Protein AF-M6E121-F1 (afdb_monomer_lite)

Structure (mmCIF, N/CA/C/O backbone):
data_AF-M6E121-F1
#
_entry.id   AF-M6E121-F1
#
loop_
_atom_site.group_PDB
_atom_site.id
_atom_site.type_symbol
_atom_site.label_atom_id
_atom_site.label_alt_id
_atom_site.label_comp_id
_atom_site.label_asym_id
_atom_site.label_entity_id
_atom_site.label_seq_id
_atom_site.pdbx_PDB_ins_code
_atom_site.Cartn_x
_atom_site.Cartn_y
_atom_site.Cartn_z
_atom_site.occupancy
_atom_site.B_iso_or_equiv
_atom_site.auth_seq_id
_atom_site.auth_comp_id
_atom_site.auth_asym_id
_atom_site.auth_atom_id
_atom_site.pdbx_PDB_model_num
ATOM 1 N N . MET A 1 1 ? 4.405 -9.567 11.374 1.00 57.72 1 MET A N 1
ATOM 2 C CA . MET A 1 1 ? 3.707 -10.134 12.559 1.00 57.72 1 MET A CA 1
ATOM 3 C C . MET A 1 1 ? 2.860 -9.119 13.341 1.00 57.72 1 MET A C 1
ATOM 5 O O . MET A 1 1 ? 1.831 -9.517 13.870 1.00 57.72 1 MET A O 1
ATOM 9 N N . GLN A 1 2 ? 3.232 -7.830 13.414 1.00 78.06 2 GLN A N 1
ATOM 10 C CA . GLN A 1 2 ? 2.461 -6.822 14.170 1.00 78.06 2 GLN A CA 1
ATOM 11 C C . GLN A 1 2 ? 1.185 -6.338 13.450 1.00 78.06 2 GLN A C 1
AT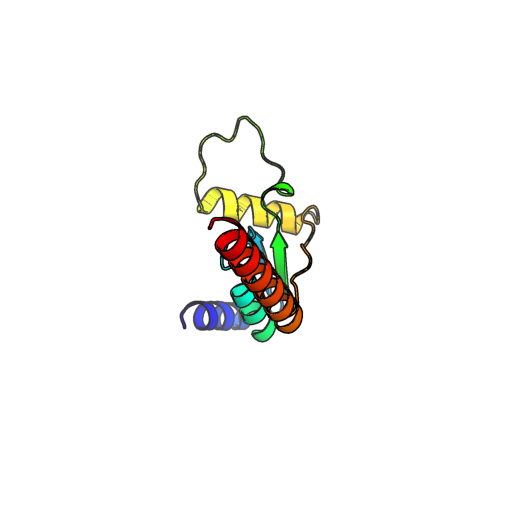OM 13 O O . GLN A 1 2 ? 0.138 -6.255 14.081 1.00 78.06 2 GLN A O 1
ATOM 18 N N . ILE A 1 3 ? 1.234 -6.133 12.126 1.00 80.75 3 ILE A N 1
ATOM 19 C CA . ILE A 1 3 ? 0.076 -5.682 11.321 1.00 80.75 3 ILE A CA 1
ATOM 20 C C . ILE A 1 3 ? -1.098 -6.668 11.407 1.00 80.75 3 ILE A C 1
ATOM 22 O O . ILE A 1 3 ? -2.223 -6.260 11.663 1.00 80.75 3 ILE A O 1
ATOM 26 N N . LYS A 1 4 ? -0.8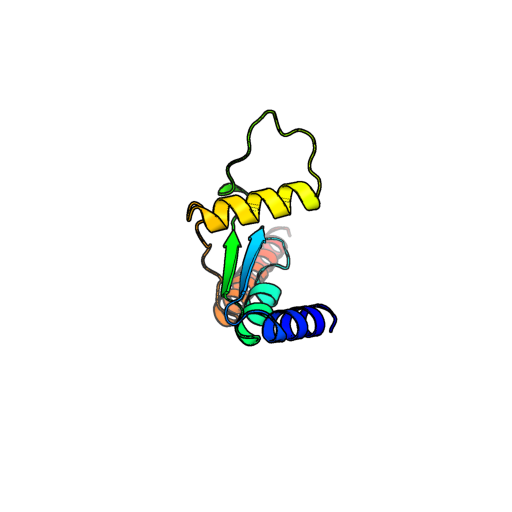41 -7.979 11.301 1.00 84.56 4 LYS A N 1
ATOM 27 C CA . LYS A 1 4 ? -1.881 -9.010 11.465 1.00 84.56 4 LYS A CA 1
ATOM 28 C C . LYS A 1 4 ? -2.531 -8.975 12.846 1.00 84.56 4 LYS A C 1
ATOM 30 O O . LYS A 1 4 ? -3.743 -9.095 12.943 1.00 84.56 4 LYS A O 1
ATOM 35 N N . LYS A 1 5 ? -1.747 -8.795 13.916 1.00 87.06 5 LYS A N 1
ATOM 36 C CA . LYS A 1 5 ? -2.294 -8.664 15.279 1.00 87.06 5 LYS A CA 1
ATOM 37 C C . LYS A 1 5 ? -3.164 -7.413 15.412 1.00 87.06 5 LYS A C 1
ATOM 39 O O . LYS A 1 5 ? -4.199 -7.471 16.063 1.00 87.06 5 LYS A O 1
ATOM 44 N N . PHE A 1 6 ? -2.744 -6.311 14.795 1.00 87.62 6 PHE A N 1
ATOM 45 C CA . PHE A 1 6 ? -3.494 -5.060 14.785 1.00 87.62 6 PHE A CA 1
ATOM 46 C C . PHE A 1 6 ? -4.819 -5.195 14.025 1.00 87.62 6 PHE A C 1
ATOM 48 O O . PHE A 1 6 ? -5.865 -4.889 14.581 1.00 87.62 6 PHE A O 1
ATOM 55 N N . ILE A 1 7 ? -4.794 -5.755 12.813 1.00 86.94 7 ILE A N 1
ATOM 56 C CA . ILE A 1 7 ? -6.003 -6.000 12.015 1.00 86.94 7 ILE A CA 1
ATOM 57 C C . ILE A 1 7 ? -6.934 -6.974 12.722 1.00 86.94 7 ILE A C 1
ATOM 59 O O . ILE A 1 7 ? -8.120 -6.701 12.827 1.00 86.94 7 ILE A O 1
ATOM 63 N N . ASN A 1 8 ? -6.411 -8.071 13.273 1.00 87.75 8 ASN A N 1
ATOM 64 C CA . ASN A 1 8 ? -7.236 -9.017 14.020 1.00 87.75 8 ASN A CA 1
ATOM 65 C C . ASN A 1 8 ? -7.911 -8.360 15.225 1.00 87.75 8 ASN A C 1
ATOM 67 O O . ASN A 1 8 ? -9.039 -8.709 15.530 1.00 87.75 8 ASN A O 1
ATOM 71 N N . ARG A 1 9 ? -7.246 -7.412 15.898 1.00 88.88 9 ARG A N 1
ATOM 72 C CA . ARG A 1 9 ? -7.871 -6.642 16.977 1.00 88.88 9 ARG A CA 1
ATOM 73 C C . ARG A 1 9 ? -8.994 -5.755 16.447 1.00 88.88 9 ARG A C 1
ATOM 75 O O . ARG A 1 9 ? -10.060 -5.749 17.039 1.00 88.88 9 ARG A O 1
ATOM 82 N N . LEU A 1 10 ? -8.766 -5.044 15.343 1.00 88.12 10 LEU A N 1
ATOM 83 C CA . LEU A 1 10 ? -9.793 -4.201 14.728 1.00 88.12 10 LEU A CA 1
ATOM 84 C C . LEU A 1 10 ? -11.001 -5.019 14.260 1.00 88.12 10 LEU A C 1
ATOM 86 O O . LEU A 1 10 ? -12.126 -4.592 14.471 1.00 88.12 10 LEU A O 1
ATOM 90 N N . LYS A 1 11 ? -10.776 -6.224 13.725 1.00 87.38 11 LYS A N 1
ATOM 91 C CA . LYS A 1 11 ? -11.841 -7.149 13.306 1.00 87.38 11 LYS A CA 1
ATOM 92 C C . LYS A 1 11 ? -12.710 -7.671 14.451 1.00 87.38 11 LYS A C 1
ATOM 94 O O . LYS A 1 11 ? -13.768 -8.225 14.195 1.00 87.38 11 LYS A O 1
ATOM 99 N N . LEU A 1 12 ? -12.257 -7.557 15.702 1.00 88.38 12 LEU A N 1
ATOM 100 C CA . LEU A 1 12 ? -13.091 -7.895 16.861 1.00 88.38 12 LEU A CA 1
ATOM 101 C C . LEU A 1 12 ? -14.107 -6.793 17.179 1.00 88.38 12 LEU A C 1
ATOM 103 O O . LEU A 1 12 ? -15.083 -7.061 17.870 1.00 88.38 12 LEU A O 1
ATOM 107 N N . GLU A 1 13 ? -13.856 -5.568 16.722 1.00 89.88 13 GLU A N 1
ATOM 108 C CA . GLU A 1 13 ? -14.638 -4.379 17.071 1.00 89.88 13 GLU A CA 1
ATOM 109 C C . GLU A 1 13 ? -15.427 -3.829 15.871 1.00 89.88 13 GLU A C 1
ATOM 111 O O . GLU A 1 13 ? -16.482 -3.229 16.056 1.00 89.88 13 GLU A O 1
ATOM 116 N N . TRP A 1 14 ? -14.953 -4.078 14.646 1.00 86.56 14 TRP A N 1
ATOM 117 C CA . TRP A 1 14 ? -15.526 -3.576 13.398 1.00 86.56 14 TRP A CA 1
ATOM 118 C C . TRP A 1 14 ? -15.622 -4.697 12.359 1.00 86.56 14 TRP A C 1
ATOM 120 O O . TRP A 1 14 ? -14.674 -5.465 12.190 1.00 86.56 14 TRP A O 1
ATOM 130 N N . ASP A 1 15 ? -16.753 -4.767 11.654 1.00 83.38 15 ASP A N 1
ATOM 131 C CA . ASP A 1 15 ? -17.023 -5.800 10.641 1.00 83.38 15 ASP A CA 1
ATOM 132 C C . ASP A 1 15 ? -16.280 -5.511 9.321 1.00 83.38 15 ASP A C 1
ATOM 134 O O . ASP A 1 15 ? -15.664 -6.388 8.715 1.00 83.38 15 ASP A O 1
ATOM 138 N N . GLU A 1 16 ? -16.231 -4.233 8.932 1.00 86.19 16 GLU A N 1
ATOM 139 C CA . GLU A 1 16 ? -15.524 -3.764 7.741 1.00 86.19 16 GLU A CA 1
ATOM 140 C C . GLU A 1 16 ? -14.333 -2.879 8.114 1.00 86.19 16 GLU A C 1
ATOM 142 O O . GLU A 1 16 ? -14.419 -1.987 8.962 1.00 86.19 16 GLU A O 1
ATOM 147 N N . ILE A 1 17 ? -13.194 -3.136 7.465 1.00 88.31 17 ILE A N 1
ATOM 148 C CA . ILE A 1 17 ? -11.970 -2.356 7.636 1.00 88.31 17 ILE A CA 1
ATOM 149 C C . ILE A 1 17 ? -11.497 -1.900 6.266 1.00 88.31 17 ILE A C 1
ATOM 151 O O . ILE A 1 17 ? -11.113 -2.707 5.414 1.00 88.31 17 ILE A O 1
ATOM 155 N N . ASP A 1 18 ? -11.455 -0.586 6.128 1.00 88.69 18 ASP A N 1
ATOM 156 C CA . ASP A 1 18 ? -10.971 0.130 4.966 1.00 88.69 18 ASP A CA 1
ATOM 157 C C . ASP A 1 18 ? -9.620 0.789 5.290 1.00 88.69 18 ASP A C 1
ATOM 159 O O . ASP A 1 18 ? -9.465 1.478 6.302 1.00 88.69 18 ASP A O 1
ATOM 163 N N . CYS A 1 19 ? -8.615 0.576 4.440 1.00 88.31 19 CYS A N 1
ATOM 164 C CA . CYS A 1 19 ? -7.297 1.193 4.542 1.00 88.31 19 CYS A CA 1
ATOM 165 C C . CYS A 1 19 ? -6.889 1.924 3.270 1.00 88.31 19 CYS A C 1
ATOM 167 O O . CYS A 1 19 ? -7.271 1.571 2.159 1.00 88.31 19 CYS A O 1
ATOM 169 N N . CYS A 1 20 ? -6.034 2.927 3.429 1.00 89.38 20 CYS A N 1
ATOM 170 C CA . CYS A 1 20 ? -5.342 3.556 2.317 1.00 89.38 20 CYS A CA 1
ATOM 171 C C . CYS A 1 20 ? -3.893 3.857 2.686 1.00 89.38 20 CYS A C 1
ATOM 173 O O . CYS A 1 20 ? -3.577 4.119 3.849 1.00 89.38 20 CYS A O 1
ATOM 175 N N . TYR A 1 21 ? -3.006 3.812 1.694 1.00 86.50 21 TYR A N 1
ATOM 176 C CA . TYR A 1 21 ? -1.626 4.263 1.851 1.00 86.50 21 TYR A CA 1
ATOM 177 C C . TYR A 1 21 ? -1.025 4.727 0.521 1.00 86.50 21 TYR A C 1
ATOM 179 O O . TYR A 1 21 ? -1.502 4.388 -0.564 1.00 86.50 21 TYR A O 1
ATOM 187 N N . GLU A 1 22 ? 0.028 5.537 0.620 1.00 86.00 22 GLU A N 1
ATOM 188 C CA . GLU A 1 22 ? 0.775 6.053 -0.526 1.00 86.00 22 GLU A CA 1
ATOM 189 C C . GLU A 1 22 ? 1.690 4.965 -1.106 1.00 86.00 22 GLU A C 1
ATOM 191 O O . GLU A 1 22 ? 2.387 4.252 -0.379 1.00 86.00 22 GLU A O 1
ATOM 196 N N . ALA A 1 23 ? 1.690 4.830 -2.430 1.00 82.62 23 ALA A N 1
ATOM 197 C CA . ALA A 1 23 ? 2.528 3.881 -3.139 1.00 82.62 23 ALA A CA 1
ATOM 198 C C . ALA A 1 23 ? 4.009 4.226 -2.935 1.00 82.62 23 ALA A C 1
ATOM 200 O O . ALA A 1 23 ? 4.491 5.265 -3.385 1.00 82.62 23 ALA A O 1
ATOM 201 N N . GLY A 1 24 ? 4.722 3.325 -2.260 1.00 76.50 24 GLY A N 1
ATOM 202 C CA . GLY A 1 24 ? 6.168 3.382 -2.065 1.00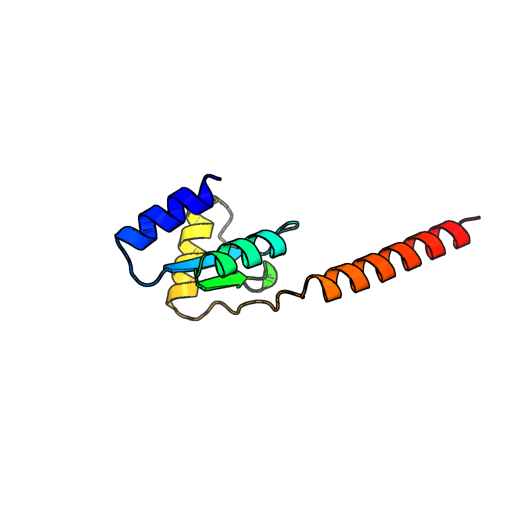 76.50 24 GLY A CA 1
ATOM 203 C C . GLY A 1 24 ? 6.907 2.284 -2.830 1.00 76.50 24 GLY A C 1
ATOM 204 O O . GLY A 1 24 ? 6.302 1.429 -3.477 1.00 76.50 24 GLY A O 1
ATOM 205 N N . VAL A 1 25 ? 8.235 2.272 -2.698 1.00 66.75 25 VAL A N 1
ATOM 206 C CA . VAL A 1 25 ? 9.138 1.301 -3.349 1.00 66.75 25 VAL A CA 1
ATOM 207 C C . VAL A 1 25 ? 8.833 -0.166 -3.014 1.00 66.75 25 VAL A C 1
ATOM 209 O O . VAL A 1 25 ? 9.100 -1.045 -3.823 1.00 66.75 25 VAL A O 1
ATOM 212 N N . THR A 1 26 ? 8.228 -0.436 -1.856 1.00 65.75 26 THR A N 1
ATOM 213 C CA . THR A 1 26 ? 7.820 -1.774 -1.385 1.00 65.75 26 THR A CA 1
ATOM 214 C C . THR A 1 26 ? 6.296 -1.914 -1.287 1.00 65.75 26 THR A C 1
ATOM 216 O O . THR A 1 26 ? 5.776 -2.725 -0.520 1.00 65.75 26 THR A O 1
ATOM 219 N N . GLY A 1 27 ? 5.555 -1.096 -2.042 1.00 71.75 27 GLY A N 1
ATOM 220 C CA . GLY A 1 27 ? 4.116 -0.921 -1.863 1.00 71.75 27 GLY A CA 1
ATOM 221 C C . GLY A 1 27 ? 3.268 -2.157 -2.172 1.00 71.75 27 GLY A C 1
ATOM 222 O O . GLY A 1 27 ? 2.300 -2.398 -1.460 1.00 71.75 27 GLY A O 1
ATOM 223 N N . TYR A 1 28 ? 3.597 -2.961 -3.187 1.00 82.56 28 TYR A N 1
ATOM 224 C CA . TYR A 1 28 ? 2.686 -4.011 -3.678 1.00 82.56 28 TYR A CA 1
ATOM 225 C C . TYR A 1 28 ? 2.571 -5.253 -2.779 1.00 82.56 28 TYR A C 1
ATOM 227 O O . TYR A 1 28 ? 1.444 -5.692 -2.540 1.00 82.56 28 TYR A O 1
ATOM 235 N N . PRO A 1 29 ? 3.654 -5.797 -2.189 1.00 85.44 29 PRO A N 1
ATOM 236 C CA . PRO A 1 29 ? 3.534 -6.929 -1.266 1.00 85.44 29 PRO A CA 1
ATOM 237 C C . PRO A 1 29 ? 2.660 -6.620 -0.043 1.00 85.44 29 PRO A C 1
ATOM 239 O O . PRO A 1 29 ? 1.877 -7.464 0.394 1.00 85.44 29 PRO A O 1
ATOM 242 N N . LEU A 1 30 ? 2.733 -5.390 0.483 1.00 85.06 30 LEU A N 1
ATOM 243 C CA . LEU A 1 30 ? 1.884 -4.955 1.593 1.00 85.06 30 LEU A CA 1
ATOM 244 C C . LEU A 1 30 ? 0.404 -4.908 1.190 1.00 85.06 30 LEU A C 1
ATOM 246 O O . LEU A 1 30 ? -0.439 -5.367 1.958 1.00 85.06 30 LEU A O 1
ATOM 250 N N . TYR A 1 31 ? 0.093 -4.432 -0.020 1.00 87.38 31 TYR A N 1
ATOM 251 C CA . TYR A 1 31 ? -1.273 -4.415 -0.553 1.00 87.38 31 TYR A CA 1
ATOM 252 C C . TYR A 1 31 ? -1.864 -5.825 -0.562 1.00 87.38 31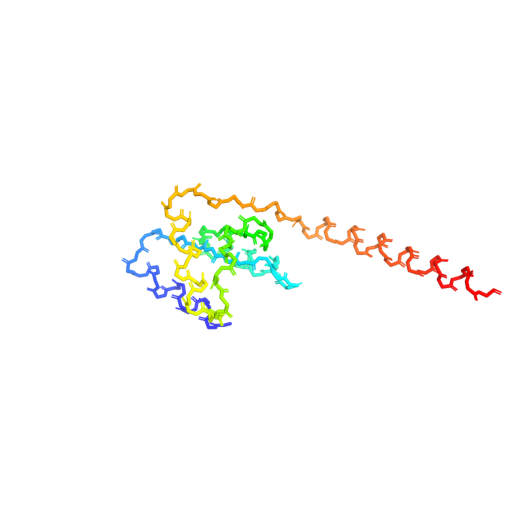 TYR A C 1
ATOM 254 O O . TYR A 1 31 ? -2.945 -6.063 -0.022 1.00 87.38 31 TYR A O 1
ATOM 262 N N . ARG A 1 32 ? -1.121 -6.780 -1.139 1.00 86.38 32 ARG A N 1
ATOM 263 C CA . ARG A 1 32 ? -1.537 -8.186 -1.224 1.00 86.38 32 ARG A CA 1
ATOM 264 C C . ARG A 1 32 ? -1.714 -8.795 0.163 1.00 86.38 32 ARG A C 1
ATOM 266 O O . ARG A 1 32 ? -2.673 -9.526 0.388 1.00 86.38 32 ARG A O 1
ATOM 273 N N . TYR A 1 33 ? -0.826 -8.464 1.100 1.00 87.94 33 TYR A N 1
ATOM 274 C CA . TYR A 1 33 ? -0.914 -8.940 2.477 1.00 87.94 33 TYR A CA 1
ATOM 275 C C . TYR A 1 33 ? -2.150 -8.411 3.215 1.00 87.94 33 TYR A C 1
ATOM 277 O O . TYR A 1 33 ? -2.814 -9.157 3.924 1.00 87.94 33 TYR A O 1
ATOM 285 N N . LEU A 1 34 ? -2.489 -7.133 3.046 1.00 87.69 34 LEU A N 1
ATOM 286 C CA . LEU A 1 34 ? -3.697 -6.552 3.640 1.00 87.69 34 LEU A CA 1
ATOM 287 C C . LEU A 1 34 ? -4.962 -7.150 3.011 1.00 87.69 34 LEU A C 1
ATOM 289 O O . LEU A 1 34 ? -5.891 -7.527 3.726 1.00 87.69 34 LEU A O 1
ATOM 293 N N . LYS A 1 35 ? -4.949 -7.344 1.689 1.00 87.25 35 LYS A N 1
ATOM 294 C CA . LYS A 1 35 ? -6.049 -7.970 0.951 1.00 87.25 35 LYS A CA 1
ATOM 295 C C . LYS A 1 35 ? -6.259 -9.436 1.345 1.00 87.25 35 LYS A C 1
ATOM 297 O O . LYS A 1 35 ? -7.398 -9.853 1.523 1.00 87.25 35 LYS A O 1
ATOM 302 N N . SER A 1 36 ? -5.188 -10.206 1.565 1.00 87.50 36 SER A N 1
ATOM 303 C CA . SER A 1 36 ? -5.286 -11.600 2.037 1.00 87.50 36 SER A CA 1
ATOM 304 C C . SER A 1 36 ? -5.789 -11.717 3.477 1.00 87.50 36 SER A C 1
ATOM 306 O O . SER A 1 36 ? -6.338 -12.747 3.861 1.00 87.50 36 SER A O 1
ATOM 308 N N . LEU A 1 37 ? -5.664 -10.649 4.269 1.00 86.81 37 LEU A N 1
ATOM 309 C CA . LEU A 1 37 ? -6.295 -10.535 5.581 1.00 86.81 37 LEU A CA 1
ATOM 310 C C . LEU A 1 37 ? -7.759 -10.079 5.499 1.00 86.81 37 LEU A C 1
ATOM 312 O O . LEU A 1 37 ? -8.379 -9.915 6.546 1.00 86.81 37 LEU A O 1
ATOM 316 N N . GLY A 1 38 ? -8.332 -9.889 4.306 1.00 85.62 38 GLY A N 1
ATOM 317 C CA . GLY A 1 38 ? -9.708 -9.426 4.112 1.00 85.62 38 GLY A CA 1
ATOM 318 C C . GLY A 1 38 ? -9.915 -7.974 4.538 1.00 85.62 38 GLY A C 1
ATOM 319 O O . GLY A 1 38 ? -10.938 -7.666 5.136 1.00 85.62 38 GLY A O 1
ATOM 320 N N . VAL A 1 39 ? -8.908 -7.123 4.328 1.00 88.00 39 VAL A N 1
ATOM 321 C CA . VAL A 1 39 ? -9.007 -5.670 4.511 1.00 88.00 39 VAL A CA 1
ATOM 322 C C . VAL A 1 39 ? -9.083 -5.021 3.136 1.00 88.00 39 VAL A C 1
ATOM 324 O O . VAL A 1 39 ? -8.249 -5.296 2.266 1.00 88.00 39 VAL A O 1
ATOM 327 N N . ASN A 1 40 ? -10.061 -4.141 2.949 1.00 86.69 40 ASN A N 1
ATOM 328 C CA . ASN A 1 40 ? -10.184 -3.352 1.734 1.00 86.69 40 ASN A CA 1
ATOM 329 C C . ASN A 1 40 ? -9.107 -2.275 1.754 1.00 86.69 40 ASN A C 1
ATOM 331 O O . ASN A 1 40 ? -9.168 -1.352 2.555 1.00 86.69 40 ASN A O 1
ATOM 335 N N . CYS A 1 41 ? -8.090 -2.399 0.901 1.00 88.12 41 CYS A N 1
ATOM 336 C CA . CYS A 1 41 ? -7.034 -1.397 0.823 1.00 88.12 41 CYS A CA 1
ATOM 337 C C . CYS A 1 41 ? -7.039 -0.647 -0.500 1.00 88.12 41 CYS A C 1
ATOM 339 O O . CYS A 1 41 ? -7.176 -1.251 -1.562 1.00 88.12 41 CYS A O 1
ATOM 341 N N . ILE A 1 42 ? -6.814 0.662 -0.432 1.00 88.44 42 ILE A N 1
ATOM 342 C CA . ILE A 1 42 ? -6.621 1.552 -1.572 1.00 88.44 42 ILE A CA 1
ATOM 343 C C . ILE A 1 42 ? -5.153 1.970 -1.617 1.00 88.44 42 ILE A C 1
ATOM 345 O O . ILE A 1 42 ? -4.622 2.571 -0.682 1.00 88.44 42 ILE A O 1
ATOM 349 N N . LEU A 1 43 ? -4.496 1.660 -2.732 1.00 87.25 43 LEU A N 1
ATOM 350 C CA . LEU A 1 43 ? -3.139 2.115 -3.003 1.00 87.25 43 LEU A CA 1
ATOM 351 C C . LEU A 1 43 ? -3.191 3.417 -3.799 1.00 87.25 43 LEU A C 1
ATOM 353 O O . LEU A 1 43 ? -3.756 3.436 -4.887 1.00 87.25 43 LEU A O 1
ATOM 357 N N . VAL A 1 44 ? -2.596 4.491 -3.287 1.00 86.69 44 VAL A N 1
ATOM 358 C CA . VAL A 1 44 ? -2.675 5.818 -3.917 1.00 86.69 44 VAL A CA 1
ATOM 359 C C . VAL A 1 44 ? -1.331 6.205 -4.522 1.00 86.69 44 VAL A C 1
ATOM 361 O O . VAL A 1 44 ? -0.306 6.137 -3.849 1.00 86.69 44 VAL A O 1
ATOM 364 N N . ALA A 1 45 ? -1.311 6.665 -5.774 1.00 82.94 45 ALA A N 1
ATOM 365 C CA . ALA A 1 45 ? -0.091 7.223 -6.354 1.00 82.94 45 ALA A CA 1
ATOM 366 C C . ALA A 1 45 ? 0.295 8.544 -5.662 1.00 82.94 45 ALA A C 1
ATOM 368 O O . ALA A 1 45 ? -0.570 9.408 -5.497 1.00 82.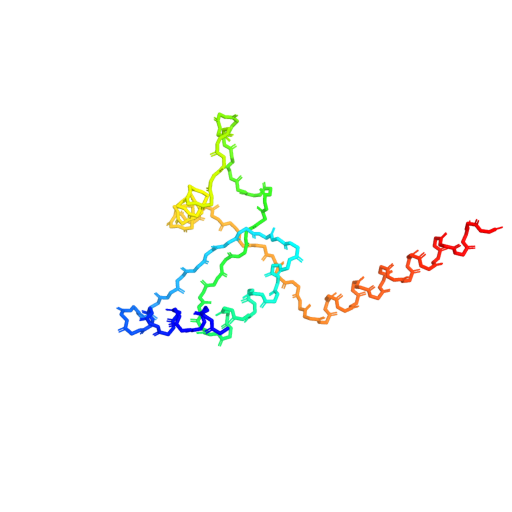94 45 ALA A O 1
ATOM 369 N N . PRO A 1 46 ? 1.590 8.783 -5.380 1.00 77.75 46 PRO A N 1
ATOM 370 C CA . PRO A 1 46 ? 2.066 10.035 -4.782 1.00 77.75 46 PRO A CA 1
ATOM 371 C C . PRO A 1 46 ? 1.647 11.282 -5.580 1.00 77.75 46 PRO A C 1
ATOM 373 O O . PRO A 1 46 ? 1.399 12.338 -5.001 1.00 77.75 46 PRO A O 1
ATOM 376 N N . GLY A 1 47 ? 1.537 11.159 -6.909 1.00 77.25 47 GLY A N 1
ATOM 377 C CA . GLY A 1 47 ? 1.105 12.237 -7.805 1.00 77.25 47 GLY A CA 1
ATOM 378 C C . GLY A 1 47 ? -0.409 12.463 -7.876 1.00 77.25 47 GLY A C 1
ATOM 379 O O . GLY A 1 47 ? -0.828 13.494 -8.387 1.00 77.25 47 GLY A O 1
ATOM 380 N N . LYS A 1 48 ? -1.230 11.532 -7.369 1.00 76.56 48 LYS A N 1
ATOM 381 C CA . LYS A 1 48 ? -2.699 11.653 -7.340 1.00 76.56 48 LYS A CA 1
ATOM 382 C C . LYS A 1 48 ? -3.230 12.202 -6.011 1.00 76.56 48 LYS A C 1
ATOM 384 O O . LYS A 1 48 ? -4.421 12.450 -5.887 1.00 76.56 48 LYS A O 1
ATOM 389 N N . ILE A 1 49 ? -2.365 12.407 -5.015 1.00 78.94 49 ILE A N 1
ATOM 390 C CA . ILE A 1 49 ? -2.758 12.993 -3.730 1.00 78.94 49 ILE A CA 1
ATOM 391 C C . ILE A 1 49 ? -2.783 14.521 -3.887 1.00 78.94 49 ILE A C 1
ATOM 393 O O . ILE A 1 49 ? -1.720 15.113 -4.099 1.00 78.94 49 ILE A O 1
ATOM 397 N N . PRO A 1 50 ? -3.938 15.195 -3.735 1.00 74.06 50 PRO A N 1
ATOM 398 C CA . PRO A 1 50 ? -4.004 16.650 -3.803 1.00 74.06 50 PRO A CA 1
ATOM 399 C C . PRO A 1 50 ? -3.159 17.264 -2.679 1.00 74.06 50 PRO A C 1
ATOM 401 O O . PRO A 1 50 ? -3.473 17.169 -1.488 1.00 74.06 50 PRO A O 1
ATOM 404 N N . ARG A 1 51 ? -2.036 17.892 -3.036 1.00 71.69 51 ARG A N 1
ATOM 405 C CA . ARG A 1 51 ? -1.135 18.584 -2.104 1.00 71.69 51 ARG A CA 1
ATOM 406 C C . ARG A 1 51 ? -1.230 20.090 -2.329 1.00 71.69 51 ARG A C 1
ATOM 408 O O . ARG A 1 51 ? -1.069 20.560 -3.448 1.00 71.69 51 ARG A O 1
ATOM 415 N N . GLN A 1 52 ? -1.502 20.839 -1.261 1.00 68.62 52 GLN A N 1
ATOM 416 C CA . GLN A 1 52 ? -1.439 22.298 -1.307 1.00 68.62 52 GLN A CA 1
ATOM 417 C C . GLN A 1 52 ? 0.029 22.729 -1.251 1.00 68.62 52 GLN A C 1
ATOM 419 O O . GLN A 1 52 ? 0.821 22.167 -0.498 1.00 68.62 52 GLN A O 1
ATOM 424 N N . SER A 1 53 ? 0.395 23.743 -2.028 1.00 60.91 53 SER A N 1
ATOM 425 C CA . SER A 1 53 ? 1.752 24.311 -2.074 1.00 60.91 53 SER A CA 1
ATOM 426 C C . SER A 1 53 ? 2.200 24.947 -0.747 1.00 60.91 53 SER A C 1
ATOM 428 O O . SER A 1 53 ? 3.395 25.122 -0.511 1.00 60.91 53 SER A O 1
ATOM 430 N N . SER A 1 54 ? 1.255 25.263 0.141 1.00 64.19 54 SER A N 1
ATOM 431 C CA . SER A 1 54 ? 1.480 25.766 1.502 1.00 64.19 54 SER A CA 1
ATOM 432 C C . SER A 1 54 ? 1.832 24.674 2.521 1.00 64.19 54 SER A C 1
ATOM 434 O O . SER A 1 54 ? 2.271 24.990 3.629 1.00 64.19 54 SER A O 1
ATOM 436 N N . ASP A 1 55 ? 1.679 23.397 2.164 1.00 64.75 55 ASP A N 1
ATOM 437 C CA . ASP A 1 55 ? 1.848 22.251 3.060 1.00 64.75 55 ASP A CA 1
ATOM 438 C C . ASP A 1 55 ? 3.342 21.883 3.184 1.00 64.75 55 ASP A C 1
ATOM 440 O O . ASP A 1 55 ? 3.836 20.899 2.633 1.00 64.75 55 ASP A O 1
ATOM 444 N N . LYS A 1 56 ? 4.107 22.752 3.861 1.00 58.72 56 LYS A N 1
ATOM 445 C CA . LYS A 1 56 ? 5.574 22.639 3.999 1.00 58.72 56 LYS A CA 1
ATOM 446 C C . LYS A 1 56 ? 6.027 21.665 5.090 1.00 58.72 56 LYS A C 1
ATOM 448 O O . LYS A 1 56 ? 7.194 21.286 5.110 1.00 58.72 56 LYS A O 1
ATOM 453 N N . ILE A 1 57 ? 5.132 21.265 5.998 1.00 69.44 57 ILE A N 1
ATOM 454 C CA . ILE A 1 57 ? 5.449 20.372 7.121 1.00 69.44 57 ILE A CA 1
ATOM 455 C C . ILE A 1 57 ? 4.782 19.021 6.881 1.00 69.44 57 ILE A C 1
ATOM 457 O O . ILE A 1 57 ? 3.613 18.828 7.223 1.00 69.44 57 ILE A O 1
ATOM 461 N N . LYS A 1 58 ? 5.556 18.085 6.331 1.00 66.06 58 LYS A N 1
ATOM 462 C CA . LYS A 1 58 ? 5.164 16.680 6.217 1.00 66.06 58 LYS A CA 1
ATOM 463 C C . LYS A 1 58 ? 5.399 15.975 7.545 1.00 66.06 58 LYS A C 1
ATOM 465 O O . LYS A 1 58 ? 6.512 15.980 8.064 1.00 66.06 58 LYS A O 1
ATOM 470 N N . THR A 1 59 ? 4.349 15.379 8.093 1.00 78.38 59 THR A N 1
ATOM 471 C CA . THR A 1 59 ? 4.456 14.424 9.197 1.00 78.38 59 THR A CA 1
ATOM 472 C C . THR A 1 59 ? 3.565 13.240 8.887 1.00 78.38 59 THR A C 1
ATOM 474 O O . THR A 1 59 ? 2.434 13.430 8.436 1.00 78.38 59 THR A O 1
ATOM 477 N N . ASP A 1 60 ? 4.034 12.030 9.197 1.00 79.62 60 ASP A N 1
ATOM 478 C CA . ASP A 1 60 ? 3.303 10.792 8.896 1.00 79.62 60 ASP A CA 1
ATOM 479 C C . ASP A 1 60 ? 1.870 10.824 9.442 1.00 79.62 60 ASP A C 1
ATOM 481 O O . ASP A 1 60 ? 0.923 10.386 8.794 1.00 79.62 60 ASP A O 1
ATOM 485 N N . LYS A 1 61 ? 1.681 11.436 10.620 1.00 82.50 61 LYS A N 1
ATOM 486 C CA . LYS A 1 61 ? 0.361 11.612 11.238 1.00 82.50 61 LYS A CA 1
ATOM 487 C C . LYS A 1 61 ? -0.571 12.498 10.404 1.00 82.50 61 LYS A C 1
ATOM 489 O O . LYS A 1 61 ? -1.755 12.190 10.287 1.00 82.50 61 LYS A O 1
ATOM 494 N N . ARG A 1 62 ? -0.076 13.617 9.867 1.00 82.94 62 ARG A N 1
ATOM 495 C CA . ARG A 1 62 ? -0.889 14.532 9.051 1.00 82.94 62 ARG A CA 1
ATOM 496 C C . ARG A 1 62 ? -1.229 13.913 7.706 1.00 82.94 62 ARG A C 1
ATOM 498 O O . ARG A 1 62 ? -2.386 13.990 7.297 1.00 82.94 62 ARG A O 1
ATOM 505 N N . ASP A 1 63 ? -0.252 13.272 7.072 1.00 81.75 63 ASP A N 1
ATOM 506 C CA . ASP A 1 63 ? -0.452 12.590 5.796 1.00 81.75 63 ASP A CA 1
ATOM 507 C C . ASP A 1 63 ? -1.455 11.434 5.940 1.00 81.75 63 ASP A C 1
ATOM 509 O O . ASP A 1 63 ? -2.394 11.345 5.149 1.00 81.75 63 ASP A O 1
ATOM 513 N N . ALA A 1 64 ? -1.371 10.634 7.010 1.00 85.56 64 ALA A N 1
ATOM 514 C CA . ALA A 1 64 ? -2.343 9.574 7.289 1.00 85.56 64 ALA A CA 1
ATOM 515 C C . ALA A 1 64 ? -3.776 10.109 7.483 1.00 85.56 64 ALA A C 1
ATOM 517 O O . ALA A 1 64 ? -4.722 9.577 6.905 1.00 85.56 64 ALA A O 1
ATOM 518 N N . ILE A 1 65 ? -3.955 11.193 8.252 1.00 87.31 65 ILE A N 1
ATOM 519 C CA . ILE A 1 65 ? -5.279 11.817 8.450 1.00 87.31 65 ILE A CA 1
ATOM 520 C C . ILE A 1 65 ? -5.828 12.365 7.130 1.00 87.31 65 ILE A C 1
ATOM 522 O O . ILE A 1 65 ? -7.024 12.257 6.857 1.00 87.31 65 ILE A O 1
ATOM 526 N N . LYS A 1 66 ? -4.970 12.972 6.310 1.00 86.69 66 LYS A N 1
ATOM 527 C CA . LYS A 1 66 ? -5.352 13.518 5.010 1.00 86.69 66 LYS A CA 1
ATOM 528 C C . LYS A 1 66 ? -5.802 12.418 4.054 1.00 86.69 66 LYS A C 1
ATOM 530 O O . LYS A 1 66 ? -6.863 12.553 3.452 1.00 86.69 66 LYS A O 1
ATOM 535 N N . LEU A 1 67 ? -5.042 11.329 3.967 1.00 87.12 67 LEU A N 1
ATOM 536 C CA . LEU A 1 67 ? -5.413 10.157 3.180 1.00 87.12 67 LEU A CA 1
ATOM 537 C C . LEU A 1 67 ? -6.748 9.574 3.651 1.00 87.12 67 LEU A C 1
ATOM 539 O O . LEU A 1 67 ? -7.641 9.391 2.834 1.00 87.12 67 LEU A O 1
ATOM 543 N N . ALA A 1 68 ? -6.946 9.398 4.959 1.00 88.06 68 ALA A N 1
ATOM 544 C CA . ALA A 1 68 ? -8.214 8.903 5.494 1.00 88.06 68 ALA A CA 1
ATOM 545 C C . ALA A 1 68 ? -9.407 9.816 5.143 1.00 88.06 68 ALA A C 1
ATOM 547 O O . ALA A 1 68 ? -10.492 9.330 4.830 1.00 88.06 68 ALA A O 1
ATOM 548 N N . ARG A 1 69 ? -9.217 11.143 5.151 1.00 88.75 69 ARG A N 1
ATOM 549 C CA . ARG A 1 69 ? -10.260 12.103 4.749 1.00 88.75 69 ARG A CA 1
ATOM 550 C C . ARG A 1 69 ? -10.604 12.000 3.266 1.00 88.75 69 ARG A C 1
ATOM 552 O O . ARG A 1 69 ? -11.784 11.944 2.946 1.00 88.75 69 ARG A O 1
ATOM 559 N N . LEU A 1 70 ? -9.593 11.949 2.400 1.00 87.88 70 LEU A N 1
ATOM 560 C CA . LEU A 1 70 ? -9.781 11.807 0.952 1.00 87.88 70 LEU A CA 1
ATOM 561 C C . LEU A 1 70 ? -10.398 10.445 0.593 1.00 87.88 70 LEU A C 1
ATOM 563 O O . LEU A 1 70 ? -11.202 10.343 -0.328 1.00 87.88 70 LEU A O 1
ATOM 567 N N . MET A 1 71 ? -10.047 9.396 1.343 1.00 87.44 71 MET A N 1
ATOM 568 C CA . MET A 1 71 ? -10.661 8.076 1.212 1.00 87.44 71 MET A CA 1
ATOM 569 C C . MET A 1 71 ? -12.150 8.145 1.540 1.00 87.44 71 MET A C 1
ATOM 571 O O . MET A 1 71 ? -12.977 7.664 0.774 1.00 87.44 71 MET A O 1
ATOM 575 N N . ARG A 1 72 ? -12.492 8.798 2.658 1.00 86.38 72 ARG A N 1
ATOM 576 C CA . ARG A 1 72 ? -13.876 8.955 3.112 1.00 86.38 72 ARG A CA 1
ATOM 577 C C . ARG A 1 72 ? -14.730 9.777 2.146 1.00 86.38 72 ARG A C 1
ATOM 579 O O . ARG A 1 72 ? -15.929 9.537 2.073 1.00 86.38 72 ARG A O 1
ATOM 586 N N . SER A 1 73 ? -14.149 10.747 1.441 1.00 87.81 73 SER A N 1
ATOM 587 C CA . SER A 1 73 ? -14.872 11.530 0.432 1.00 87.81 73 SER A CA 1
ATOM 588 C C . SER A 1 73 ? -14.974 10.838 -0.931 1.00 87.81 73 SER A C 1
ATOM 590 O O . SER A 1 73 ? -15.663 11.349 -1.808 1.00 87.81 73 SER A O 1
ATOM 592 N N . GLY A 1 74 ? -14.329 9.680 -1.117 1.00 82.19 74 GLY A N 1
ATOM 593 C CA . GLY A 1 74 ? -14.287 8.984 -2.406 1.00 82.19 74 GLY A CA 1
ATOM 594 C C . GLY A 1 74 ? -13.410 9.684 -3.450 1.00 82.19 74 GLY A C 1
ATOM 595 O O . GLY A 1 74 ? -13.470 9.347 -4.627 1.00 82.19 74 GLY A O 1
ATOM 596 N N . GLU A 1 75 ? -12.587 10.649 -3.034 1.00 79.12 75 GLU A N 1
ATOM 597 C CA . GLU A 1 75 ? -11.692 11.414 -3.913 1.00 79.12 75 GLU A CA 1
ATOM 598 C C . GLU A 1 75 ? -10.353 10.701 -4.170 1.00 79.12 75 GLU A C 1
ATOM 600 O O . GLU A 1 75 ? -9.530 11.179 -4.951 1.00 79.12 75 GLU A O 1
ATOM 605 N N . LEU A 1 76 ? -10.102 9.564 -3.510 1.00 81.62 76 LEU A N 1
ATOM 606 C CA . LEU A 1 76 ? -8.919 8.744 -3.766 1.00 81.62 76 LEU A CA 1
ATOM 607 C C . LEU A 1 76 ? -9.177 7.712 -4.854 1.00 81.62 76 LEU A C 1
ATOM 609 O O . LEU A 1 76 ? -9.991 6.806 -4.703 1.00 81.62 76 LEU A O 1
ATOM 613 N N . GLU A 1 77 ? -8.373 7.788 -5.907 1.00 78.12 77 GLU A N 1
ATOM 614 C CA . GLU A 1 77 ? -8.344 6.775 -6.951 1.00 78.12 77 GLU A CA 1
ATOM 615 C C . GLU A 1 77 ? -7.262 5.731 -6.650 1.00 78.12 77 GLU A C 1
ATOM 617 O O . GLU A 1 77 ? -6.077 6.060 -6.501 1.00 78.12 77 GLU A O 1
ATOM 622 N N . SER A 1 78 ? -7.662 4.458 -6.582 1.00 80.88 78 SER A N 1
ATOM 623 C CA . SER A 1 78 ? -6.711 3.359 -6.442 1.00 80.88 78 SER A CA 1
ATOM 624 C C . SER A 1 78 ? -5.874 3.210 -7.706 1.00 80.88 78 SER A C 1
ATOM 626 O O . SER A 1 78 ? -6.417 3.180 -8.811 1.00 80.88 78 SER A O 1
ATOM 628 N N . ILE A 1 79 ? -4.566 3.024 -7.560 1.00 84.38 79 ILE A N 1
ATOM 629 C CA . ILE A 1 79 ? -3.738 2.583 -8.678 1.00 84.38 79 ILE A CA 1
ATOM 630 C C . ILE A 1 79 ? -3.909 1.091 -8.927 1.00 84.38 79 ILE A C 1
ATOM 632 O O . ILE A 1 79 ? -4.157 0.306 -8.009 1.00 84.38 79 ILE A O 1
ATOM 636 N N . HIS A 1 80 ? -3.717 0.702 -10.184 1.00 81.94 80 HIS A N 1
ATOM 637 C CA . HIS A 1 80 ? -3.610 -0.699 -10.542 1.00 81.94 80 HIS A CA 1
ATOM 638 C C . HIS A 1 80 ? -2.368 -1.310 -9.881 1.00 81.94 80 HIS A C 1
ATOM 640 O O . HIS A 1 80 ? -1.254 -0.806 -10.042 1.00 81.94 80 HIS A O 1
ATOM 646 N N . VAL A 1 81 ? -2.574 -2.391 -9.129 1.00 82.00 81 VAL A N 1
ATOM 647 C CA . VAL A 1 81 ? -1.495 -3.183 -8.536 1.00 82.00 81 VAL A CA 1
ATOM 648 C C . VAL A 1 81 ? -1.195 -4.333 -9.498 1.00 82.00 81 VAL A C 1
ATOM 650 O O . VAL A 1 81 ? -2.075 -5.183 -9.659 1.00 82.00 81 VAL A O 1
ATOM 653 N N . PRO A 1 82 ? -0.004 -4.375 -10.130 1.00 82.56 82 PRO A N 1
ATOM 654 C CA . PRO A 1 82 ? 0.358 -5.455 -11.051 1.00 82.56 82 PRO A CA 1
ATOM 655 C C . PRO A 1 82 ? 0.306 -6.810 -10.339 1.00 82.56 82 PRO A C 1
ATOM 657 O O . PRO A 1 82 ? 0.463 -6.873 -9.117 1.00 82.56 82 PRO A O 1
ATOM 660 N N . SER A 1 83 ? 0.081 -7.907 -11.056 1.00 82.81 83 SER A N 1
ATOM 661 C CA . SER A 1 83 ? 0.226 -9.253 -10.486 1.00 82.81 83 SER A CA 1
ATOM 662 C C . SER A 1 83 ? 1.702 -9.587 -10.219 1.00 82.81 83 SER A C 1
ATOM 664 O O . SER A 1 83 ? 2.600 -8.873 -10.663 1.00 82.81 83 SER A O 1
ATOM 666 N N . GLU A 1 84 ? 1.973 -10.657 -9.470 1.00 82.88 84 GLU A N 1
ATOM 667 C CA . GLU A 1 84 ? 3.357 -11.126 -9.285 1.00 82.88 84 GLU A CA 1
ATOM 668 C C . GLU A 1 84 ? 3.987 -11.563 -10.618 1.00 82.88 84 GLU A C 1
ATOM 670 O O . GLU A 1 84 ? 5.178 -11.353 -10.835 1.00 82.88 84 GLU A O 1
ATOM 675 N N . GLU A 1 85 ? 3.181 -12.092 -11.541 1.00 84.31 85 GLU A N 1
ATOM 676 C CA . GLU A 1 85 ? 3.616 -12.446 -12.894 1.00 84.31 85 GLU A CA 1
ATOM 677 C C . GLU A 1 85 ? 4.000 -11.198 -13.703 1.00 84.31 85 GLU A C 1
ATOM 679 O O . GLU A 1 85 ? 5.062 -11.168 -14.327 1.00 84.31 85 GLU A O 1
ATOM 684 N N . ASP A 1 86 ? 3.200 -10.129 -13.629 1.00 84.31 86 ASP A N 1
ATOM 685 C CA . ASP A 1 86 ? 3.509 -8.850 -14.286 1.00 84.31 86 ASP A CA 1
ATOM 686 C C . ASP A 1 86 ? 4.801 -8.225 -13.739 1.00 84.31 86 ASP A C 1
ATOM 688 O O . ASP A 1 86 ? 5.605 -7.668 -14.494 1.00 84.31 86 ASP A O 1
ATOM 692 N N . GLU A 1 87 ? 5.021 -8.318 -12.422 1.00 83.38 87 GLU A N 1
ATOM 693 C CA . GLU A 1 87 ? 6.265 -7.865 -11.796 1.00 83.38 87 GLU A CA 1
ATOM 694 C C . GLU A 1 87 ? 7.464 -8.673 -12.301 1.00 83.38 87 GLU A C 1
ATOM 696 O O . GLU A 1 87 ? 8.461 -8.071 -12.706 1.00 83.38 87 GLU A O 1
ATOM 701 N N . ALA A 1 88 ? 7.346 -10.002 -12.366 1.00 85.00 88 ALA A N 1
ATOM 702 C CA . ALA A 1 88 ? 8.403 -10.882 -12.857 1.00 85.00 88 ALA A CA 1
ATOM 703 C C . ALA A 1 88 ? 8.763 -10.601 -14.325 1.00 85.00 88 ALA A C 1
ATOM 705 O O . ALA A 1 88 ? 9.944 -10.505 -14.667 1.00 85.00 88 ALA A O 1
ATOM 706 N N . VAL A 1 89 ? 7.765 -10.406 -15.194 1.00 87.69 89 VAL A N 1
ATOM 707 C CA . VAL A 1 89 ? 7.985 -10.055 -16.608 1.00 87.69 89 VAL A CA 1
ATOM 708 C C . VAL A 1 89 ? 8.679 -8.701 -16.729 1.00 87.69 89 VAL A C 1
ATOM 710 O O . VAL A 1 89 ? 9.652 -8.558 -17.473 1.00 87.69 89 VAL A O 1
ATOM 713 N N . ARG A 1 90 ? 8.213 -7.693 -15.987 1.00 85.81 90 ARG A N 1
ATOM 714 C CA . ARG A 1 90 ? 8.822 -6.359 -15.994 1.00 85.81 90 ARG A CA 1
ATOM 715 C C . ARG A 1 90 ? 10.267 -6.399 -15.501 1.00 85.81 90 ARG A C 1
ATOM 717 O O . ARG A 1 90 ? 11.121 -5.728 -16.083 1.00 85.81 90 ARG A O 1
ATOM 724 N N . ASP A 1 91 ? 10.544 -7.155 -14.446 1.00 85.75 91 ASP A N 1
ATOM 725 C CA . ASP A 1 91 ? 11.885 -7.270 -13.882 1.00 85.75 91 ASP A CA 1
ATOM 726 C C . ASP A 1 91 ? 12.817 -8.014 -14.852 1.00 85.75 91 ASP A C 1
ATOM 728 O O . ASP A 1 91 ? 13.924 -7.542 -15.102 1.00 85.75 91 ASP A O 1
ATOM 732 N N . TYR A 1 92 ? 12.333 -9.065 -15.524 1.00 88.44 92 TYR A N 1
ATOM 733 C CA . TYR A 1 92 ? 13.055 -9.734 -16.612 1.00 88.44 92 TYR A CA 1
ATOM 734 C C . TYR A 1 92 ? 13.416 -8.776 -17.760 1.00 88.44 92 TYR A C 1
ATOM 736 O O . TYR A 1 92 ? 14.571 -8.727 -18.194 1.00 88.44 92 TYR A O 1
ATOM 744 N N . LEU A 1 93 ? 12.454 -7.978 -18.239 1.00 90.75 93 LEU A N 1
ATOM 745 C CA . LEU A 1 93 ? 12.687 -6.996 -19.306 1.00 90.75 93 LEU A CA 1
ATOM 746 C C . LEU A 1 93 ? 13.716 -5.938 -18.892 1.00 90.75 93 LEU A C 1
ATOM 748 O O . LEU A 1 93 ? 14.608 -5.611 -19.674 1.00 90.75 93 LEU A O 1
ATOM 752 N N . ARG A 1 94 ? 13.636 -5.445 -17.651 1.00 88.81 94 ARG A N 1
ATOM 753 C CA . ARG A 1 94 ? 14.606 -4.488 -17.101 1.00 88.81 94 ARG A CA 1
ATOM 754 C C . ARG A 1 94 ? 16.002 -5.087 -17.006 1.00 88.81 94 ARG A C 1
ATOM 756 O O . ARG A 1 94 ? 16.953 -4.438 -17.428 1.00 88.81 94 ARG A O 1
ATOM 763 N N . SER A 1 95 ? 16.128 -6.319 -16.515 1.00 88.69 95 SER A N 1
ATOM 764 C CA . SER A 1 95 ? 17.412 -7.022 -16.470 1.00 88.69 95 SER A CA 1
ATOM 765 C C . SER A 1 95 ? 18.007 -7.198 -17.867 1.00 88.69 95 SER A C 1
ATOM 767 O O . SER A 1 95 ? 19.196 -6.951 -18.056 1.00 88.69 95 SER A O 1
ATOM 769 N N . ARG A 1 96 ? 17.191 -7.559 -18.866 1.00 91.00 96 ARG A N 1
ATOM 770 C CA . ARG A 1 96 ? 17.636 -7.673 -20.263 1.00 91.00 96 ARG A CA 1
ATOM 771 C C . ARG A 1 96 ? 18.157 -6.342 -20.809 1.00 91.00 96 ARG A C 1
ATOM 773 O O . ARG A 1 96 ? 19.208 -6.317 -21.445 1.00 91.00 96 ARG A O 1
ATOM 780 N N . ASP A 1 97 ? 17.435 -5.250 -20.578 1.00 88.69 97 ASP A N 1
ATOM 781 C CA . ASP A 1 97 ? 17.831 -3.930 -21.070 1.00 88.69 97 ASP A CA 1
ATOM 782 C C . ASP A 1 97 ? 19.095 -3.416 -20.357 1.00 88.69 97 ASP A C 1
ATOM 784 O O . ASP A 1 97 ? 19.977 -2.867 -21.018 1.00 88.69 97 ASP A O 1
ATOM 788 N N . SER A 1 98 ? 19.244 -3.669 -19.050 1.00 87.12 98 SER A N 1
ATOM 789 C CA . SER A 1 98 ? 20.489 -3.402 -18.315 1.00 87.12 98 SER A CA 1
ATOM 790 C C . SER A 1 98 ? 21.676 -4.162 -18.910 1.00 87.12 98 SER A C 1
ATOM 792 O O . SER A 1 98 ? 22.686 -3.544 -19.233 1.00 87.12 98 SER A O 1
ATOM 794 N N . LEU A 1 99 ? 21.534 -5.471 -19.153 1.00 86.62 99 LEU A N 1
ATOM 795 C CA . LEU A 1 99 ? 22.589 -6.283 -19.775 1.00 86.62 99 LEU A CA 1
ATOM 796 C C . LEU A 1 99 ? 22.946 -5.790 -21.184 1.00 86.62 99 LEU A C 1
ATOM 798 O O . LEU A 1 99 ? 24.116 -5.767 -21.559 1.00 86.62 99 LEU A O 1
ATOM 802 N N . ARG A 1 100 ? 21.950 -5.369 -21.974 1.00 87.81 100 ARG A N 1
ATOM 803 C CA . ARG A 1 100 ? 22.173 -4.804 -23.312 1.00 87.81 100 ARG A CA 1
ATOM 804 C C . ARG A 1 100 ? 22.958 -3.489 -23.252 1.00 87.81 100 ARG A C 1
ATOM 806 O O . ARG A 1 100 ? 23.832 -3.280 -24.090 1.00 87.81 100 ARG A O 1
ATOM 813 N N . LEU A 1 101 ? 22.645 -2.611 -22.299 1.00 84.81 101 LEU A N 1
ATOM 814 C CA . LEU A 1 101 ? 23.365 -1.349 -22.097 1.00 84.81 101 LEU A CA 1
ATOM 815 C C . LEU A 1 101 ? 24.810 -1.578 -21.641 1.00 84.81 101 LEU A C 1
ATOM 8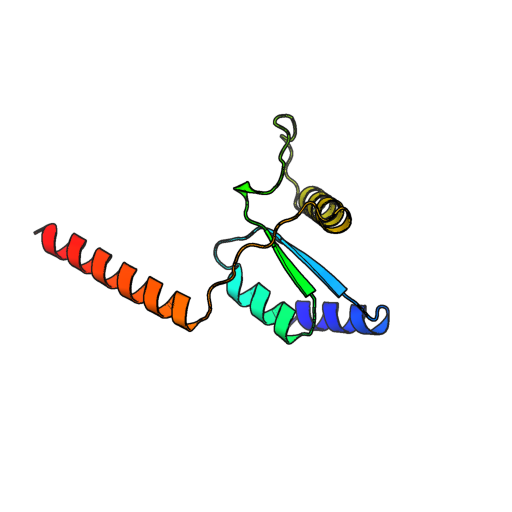17 O O . LEU A 1 101 ? 25.700 -0.873 -22.109 1.00 84.81 101 LEU A O 1
ATOM 821 N N . ASP A 1 102 ? 25.047 -2.566 -20.779 1.00 82.44 102 ASP A N 1
ATOM 822 C CA . ASP A 1 102 ? 26.394 -2.918 -20.319 1.00 82.44 102 ASP A CA 1
ATOM 823 C C . ASP A 1 102 ? 27.246 -3.518 -21.448 1.00 82.44 102 ASP A C 1
ATOM 825 O O . ASP A 1 102 ? 28.415 -3.170 -21.593 1.00 82.44 102 ASP A O 1
ATOM 829 N N . LEU A 1 103 ? 26.654 -4.351 -22.310 1.00 78.81 103 LEU A N 1
ATOM 830 C CA . LEU A 1 103 ? 27.331 -4.907 -23.488 1.00 78.81 103 LEU A CA 1
ATOM 831 C C . LEU A 1 103 ? 27.669 -3.851 -24.552 1.00 78.81 103 LEU A C 1
ATOM 833 O O . LEU A 1 103 ? 28.660 -4.005 -25.255 1.00 78.81 103 LEU A O 1
ATOM 837 N N . GLY A 1 104 ? 26.864 -2.791 -24.681 1.00 70.38 104 GLY A N 1
ATOM 838 C CA . GLY A 1 104 ? 27.103 -1.688 -25.623 1.00 70.38 104 GLY A CA 1
ATOM 839 C C . GLY A 1 104 ? 28.072 -0.609 -25.123 1.00 70.38 104 GLY A C 1
ATOM 840 O O . GLY A 1 104 ? 28.237 0.407 -25.795 1.00 70.38 104 GLY A O 1
ATOM 841 N N . ARG A 1 105 ? 28.653 -0.787 -23.930 1.00 63.59 105 ARG A N 1
ATOM 842 C CA . ARG A 1 105 ? 29.627 0.125 -23.305 1.00 63.59 105 ARG A CA 1
ATOM 843 C C . ARG A 1 105 ? 31.089 -0.331 -23.439 1.00 63.59 105 ARG A C 1
ATOM 845 O O . ARG A 1 105 ? 31.961 0.377 -22.939 1.00 63.59 105 ARG A O 1
ATOM 852 N N . ASN A 1 106 ? 31.342 -1.456 -24.110 1.00 48.28 106 ASN A N 1
ATOM 853 C CA . ASN A 1 106 ? 32.668 -1.897 -24.573 1.00 48.28 106 ASN A CA 1
ATOM 854 C C . ASN A 1 106 ? 32.815 -1.658 -26.078 1.00 48.28 106 ASN A C 1
ATOM 856 O O . ASN A 1 106 ? 33.975 -1.533 -26.523 1.00 48.28 106 ASN A O 1
#

Radius of gyration: 18.08 Å; chains: 1; bounding box: 50×38×43 Å

Foldseek 3Di:
DVVLVVVVVVVVVDVAAEEEDEDDPPRQVVVVVCVVSVHHYAYAYPVQQDDDPPPPDDDPVVVRVSRVVCVVVVSGDGDDRDDPVRVVVVVVVVVVVVVVVVVVVD

pLDDT: mean 82.13, std 8.22, range [48.28, 91.0]

Sequence (106 aa):
MQIKKFINRLKLEWDEIDCCYEAGVTGYPLYRYLKSLGVNCILVAPGKIPRQSSDKIKTDKRDAIKLARLMRSGELESIHVPSEEDEAVRDYLRSRDSLRLDLGRN

Secondary structure (DSSP, 8-state):
-HHHHHHHHHTTT-S--EEEEE--TTHHHHHHHHHHTT-EEEEE-GGGS---TT-----HHHHHHHHHHHHHTT-PPPPP---HHHHHHHHHHHHHHHHHHHHTT-